Protein AF-A0A2P6SQ62-F1 (afdb_monomer)

InterPro domains:
  IPR000235 Small ribosomal subunit protein uS7 [PTHR11205] (3-68)
  IPR023798 Small ribosomal subunit protein uS7 domain [PF00177] (3-58)
  IPR036823 Small ribosomal subunit protein uS7 domain superfamily [G3DSA:1.10.455.10] (1-73)
  IPR036823 Small ribosomal subunit protein uS7 domain superfamily [SSF47973] (3-63)

Secondary structure (DSSP, 8-state):
-HHHHHHTT-SGGGTT-HHHHHHHHHHHHHHHHHHH-S-HHHHHHHHHHHTS-SEEEEEEEETTEEEEEEEE-----

Structure (mmCIF, N/CA/C/O backbone):
data_AF-A0A2P6SQ62-F1
#
_entry.id   AF-A0A2P6SQ62-F1
#
loop_
_atom_site.group_PDB
_atom_site.id
_atom_site.type_symbol
_atom_site.label_atom_id
_atom_site.label_alt_id
_atom_site.label_comp_id
_atom_site.label_asym_id
_atom_site.label_entity_id
_atom_site.label_seq_id
_atom_site.pdbx_PDB_ins_code
_atom_site.Cartn_x
_atom_site.Cartn_y
_atom_site.Cartn_z
_atom_site.occupancy
_atom_site.B_iso_or_equiv
_atom_site.auth_seq_id
_atom_site.auth_comp_id
_atom_site.auth_asym_id
_atom_site.auth_atom_id
_atom_site.pdbx_PDB_model_num
ATOM 1 N N . MET A 1 1 ? -2.599 -8.613 4.426 1.00 72.75 1 MET A N 1
ATOM 2 C CA . MET A 1 1 ? -2.134 -7.868 5.626 1.00 72.75 1 MET A CA 1
ATOM 3 C C . MET A 1 1 ? -0.625 -7.906 5.864 1.00 72.75 1 MET A C 1
ATOM 5 O O . MET A 1 1 ? -0.026 -6.841 5.889 1.00 72.75 1 MET A O 1
ATOM 9 N N . LEU A 1 2 ? 0.023 -9.073 5.994 1.00 79.88 2 LEU A N 1
ATOM 10 C CA . LEU A 1 2 ? 1.477 -9.146 6.251 1.00 79.88 2 LEU A CA 1
ATOM 11 C C . LEU A 1 2 ? 2.324 -8.382 5.208 1.00 79.88 2 LEU A C 1
ATOM 13 O O . LEU A 1 2 ? 3.265 -7.680 5.569 1.00 79.88 2 LEU A O 1
ATOM 17 N N . ARG A 1 3 ? 1.943 -8.466 3.925 1.00 83.44 3 ARG A N 1
ATOM 18 C CA . ARG A 1 3 ? 2.585 -7.720 2.829 1.00 83.44 3 ARG A CA 1
ATOM 19 C C . ARG A 1 3 ? 2.452 -6.197 2.988 1.00 83.44 3 ARG A C 1
ATOM 21 O O . ARG A 1 3 ? 3.437 -5.493 2.813 1.00 83.44 3 ARG A O 1
ATOM 28 N N . LEU A 1 4 ? 1.286 -5.707 3.419 1.00 82.94 4 LEU A N 1
ATOM 29 C CA . LEU A 1 4 ? 1.023 -4.279 3.645 1.00 82.94 4 LEU A CA 1
ATOM 30 C C . LEU A 1 4 ? 1.909 -3.704 4.762 1.00 82.94 4 LEU A C 1
ATOM 32 O O . LEU A 1 4 ? 2.458 -2.613 4.630 1.00 82.94 4 LEU A O 1
ATOM 36 N N . THR A 1 5 ? 2.099 -4.458 5.851 1.00 83.31 5 THR A N 1
ATOM 37 C CA . THR A 1 5 ? 2.991 -4.053 6.951 1.00 83.31 5 THR A CA 1
ATOM 38 C C . THR A 1 5 ? 4.436 -3.888 6.482 1.00 83.31 5 THR A C 1
ATOM 40 O O . THR A 1 5 ? 5.103 -2.945 6.901 1.00 83.31 5 THR A O 1
ATOM 43 N N . ASN A 1 6 ? 4.908 -4.770 5.596 1.00 85.44 6 ASN A N 1
ATOM 44 C CA . ASN A 1 6 ? 6.267 -4.701 5.060 1.00 85.44 6 ASN A CA 1
ATOM 45 C C . ASN A 1 6 ? 6.456 -3.481 4.142 1.00 85.44 6 ASN A C 1
ATOM 47 O O . ASN A 1 6 ? 7.465 -2.787 4.263 1.00 85.44 6 ASN A O 1
ATOM 51 N N . SER A 1 7 ? 5.470 -3.164 3.296 1.00 84.19 7 SER A N 1
ATOM 52 C CA . SER A 1 7 ? 5.519 -1.988 2.413 1.00 84.19 7 SER A CA 1
ATOM 53 C C . SER A 1 7 ? 5.529 -0.654 3.180 1.00 84.19 7 SER A C 1
ATOM 55 O O . SER A 1 7 ? 6.182 0.300 2.770 1.00 84.19 7 SER A O 1
ATOM 57 N N . LEU A 1 8 ? 4.891 -0.581 4.353 1.00 85.50 8 LEU A N 1
ATOM 58 C CA . LEU A 1 8 ? 4.893 0.618 5.212 1.00 85.50 8 LEU A CA 1
ATOM 59 C C . LEU A 1 8 ? 6.275 0.964 5.810 1.00 85.50 8 LEU A C 1
ATOM 61 O O . LEU A 1 8 ? 6.505 2.083 6.275 1.00 85.50 8 LEU A O 1
ATOM 65 N N . MET A 1 9 ? 7.213 0.015 5.807 1.00 88.62 9 MET A N 1
ATOM 66 C CA . MET A 1 9 ? 8.515 0.131 6.473 1.00 88.62 9 MET A CA 1
ATOM 67 C C . MET A 1 9 ? 9.682 0.445 5.517 1.00 88.62 9 MET A 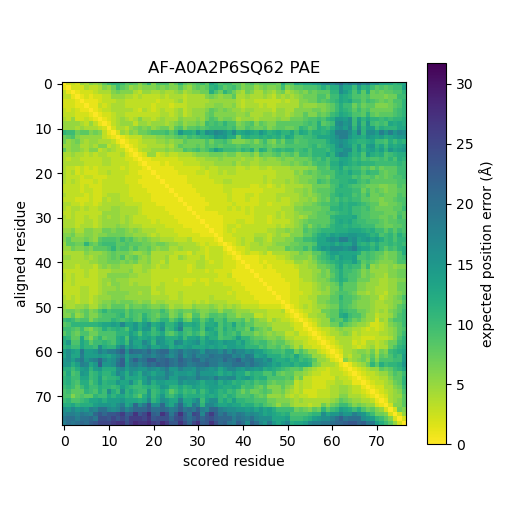C 1
ATOM 69 O O . MET A 1 9 ? 10.836 0.363 5.930 1.00 88.62 9 MET A O 1
ATOM 73 N N . MET A 1 10 ? 9.406 0.823 4.262 1.00 82.38 10 MET A N 1
ATOM 74 C CA . MET A 1 10 ? 10.410 0.918 3.187 1.00 82.38 10 MET A CA 1
ATOM 75 C C . MET A 1 10 ? 11.477 2.014 3.354 1.00 82.38 10 MET A C 1
ATOM 77 O O . MET A 1 10 ? 12.575 1.878 2.822 1.00 82.38 10 MET A O 1
ATOM 81 N N . HIS A 1 11 ? 11.200 3.095 4.089 1.00 83.25 11 HIS A N 1
ATOM 82 C CA . HIS A 1 11 ? 12.171 4.181 4.266 1.00 83.25 11 HIS A CA 1
ATOM 83 C C . HIS A 1 11 ? 13.075 3.926 5.481 1.00 83.25 11 HIS A C 1
ATOM 85 O O . HIS A 1 11 ? 12.621 3.458 6.523 1.00 83.25 11 HIS A O 1
ATOM 91 N N . GLY A 1 12 ? 14.367 4.264 5.378 1.00 81.44 12 GLY A N 1
ATOM 92 C CA . GLY A 1 12 ? 15.395 3.879 6.360 1.00 81.44 12 GLY A CA 1
ATOM 93 C C . GLY A 1 12 ? 15.093 4.235 7.827 1.00 81.44 12 GLY A C 1
ATOM 94 O O . GLY A 1 12 ? 15.456 3.481 8.725 1.00 81.44 12 GLY A O 1
ATOM 95 N N . ARG A 1 13 ? 14.356 5.325 8.092 1.00 84.12 13 ARG A N 1
ATOM 96 C CA . ARG A 1 13 ? 13.924 5.736 9.450 1.00 84.12 13 ARG A CA 1
ATOM 97 C C . ARG A 1 13 ? 12.804 4.864 10.042 1.00 84.12 13 ARG A C 1
ATOM 99 O O . ARG A 1 13 ? 12.545 4.905 11.250 1.00 84.12 13 ARG A O 1
ATOM 106 N N . ASN A 1 14 ? 12.131 4.104 9.191 1.00 83.62 14 ASN A N 1
ATOM 107 C CA . ASN A 1 14 ? 10.949 3.286 9.444 1.00 83.62 14 ASN A CA 1
ATOM 108 C C . ASN A 1 14 ? 11.338 1.808 9.579 1.00 83.62 14 ASN A C 1
ATOM 110 O O . ASN A 1 14 ? 10.520 0.978 9.982 1.00 83.62 14 ASN A O 1
ATOM 114 N N . ASN A 1 15 ? 12.580 1.478 9.217 1.00 81.56 15 ASN A N 1
ATOM 115 C CA . ASN A 1 15 ? 13.031 0.109 9.114 1.00 81.56 15 ASN A CA 1
ATOM 116 C C . ASN A 1 15 ? 12.959 -0.589 10.483 1.00 81.56 15 ASN A C 1
ATOM 118 O O . ASN A 1 15 ? 13.239 0.006 11.525 1.00 81.56 15 ASN A O 1
ATOM 122 N N . ARG A 1 16 ? 12.546 -1.859 10.480 1.00 79.31 16 ARG A N 1
ATOM 123 C CA . ARG A 1 16 ? 12.312 -2.701 11.674 1.00 79.31 16 ARG A CA 1
ATOM 124 C C . ARG A 1 16 ? 11.246 -2.214 12.679 1.00 79.31 16 ARG A C 1
ATOM 126 O O . ARG A 1 16 ? 11.002 -2.896 13.671 1.00 79.31 16 ARG A O 1
ATOM 133 N N . LYS A 1 17 ? 10.503 -1.134 12.412 1.00 88.31 17 LYS A N 1
ATOM 134 C CA . LYS A 1 17 ? 9.383 -0.661 13.256 1.00 88.31 17 LYS A CA 1
ATOM 135 C C . LYS A 1 17 ? 8.043 -1.360 12.963 1.00 88.31 17 LYS A C 1
ATOM 137 O O . LYS A 1 17 ? 7.029 -0.708 12.714 1.00 88.31 17 LYS A O 1
ATOM 142 N N . LYS A 1 18 ? 8.006 -2.696 13.059 1.00 86.06 18 LYS A N 1
ATOM 143 C CA . LYS A 1 18 ? 6.801 -3.504 12.765 1.00 86.06 18 LYS A CA 1
ATOM 144 C C . LYS A 1 18 ? 5.608 -3.149 13.658 1.00 86.06 18 LYS A C 1
ATOM 146 O O . LYS A 1 18 ? 4.483 -3.048 13.183 1.00 86.06 18 LYS A O 1
ATOM 151 N N . LEU A 1 19 ? 5.860 -2.899 14.941 1.00 89.44 19 LEU A N 1
ATOM 152 C CA . LEU A 1 19 ? 4.823 -2.567 15.924 1.00 89.44 19 LEU A CA 1
ATOM 153 C C . LEU A 1 19 ? 4.137 -1.226 15.613 1.00 89.44 19 LEU A C 1
ATOM 155 O O . LEU A 1 19 ? 2.930 -1.089 15.786 1.00 89.44 19 LEU A O 1
ATOM 159 N N . MET A 1 20 ? 4.892 -0.254 15.092 1.00 88.56 20 MET A N 1
ATOM 160 C CA . MET A 1 20 ? 4.348 1.030 14.646 1.00 88.56 20 MET A CA 1
ATOM 161 C C . MET A 1 20 ? 3.486 0.857 13.391 1.00 88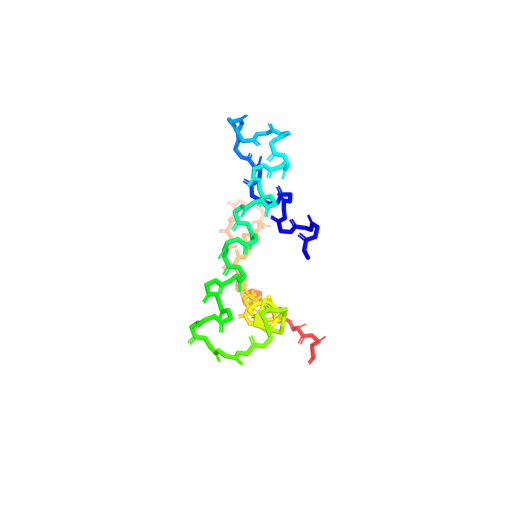.56 20 MET A C 1
ATOM 163 O O . MET A 1 20 ? 2.367 1.358 13.351 1.00 88.56 20 MET A O 1
ATOM 167 N N . ALA A 1 21 ? 3.964 0.090 12.406 1.00 88.12 21 ALA A N 1
ATOM 168 C CA . ALA A 1 21 ? 3.219 -0.183 11.178 1.00 88.12 21 ALA A CA 1
ATOM 169 C C . ALA A 1 21 ? 1.891 -0.917 11.448 1.00 88.12 21 ALA A C 1
ATOM 171 O O . ALA A 1 21 ? 0.857 -0.534 10.909 1.00 88.12 21 ALA A O 1
ATOM 172 N N . VAL A 1 22 ? 1.882 -1.911 12.345 1.00 91.69 22 VAL A N 1
ATOM 173 C CA . VAL A 1 22 ? 0.648 -2.615 12.746 1.00 91.69 22 VAL A CA 1
ATOM 174 C C . VAL A 1 22 ? -0.351 -1.666 13.416 1.00 91.69 22 VAL A C 1
ATOM 176 O O . VAL A 1 22 ? -1.548 -1.749 13.147 1.00 91.69 22 VAL A O 1
ATOM 179 N N . ARG A 1 23 ? 0.118 -0.725 14.248 1.00 92.75 23 ARG A N 1
ATOM 180 C CA . ARG A 1 23 ? -0.757 0.278 14.880 1.00 92.75 23 ARG A CA 1
ATOM 181 C C . ARG A 1 23 ? -1.395 1.211 13.852 1.00 92.75 23 ARG A C 1
ATOM 183 O O . ARG A 1 23 ? -2.590 1.460 13.958 1.00 92.75 23 ARG A O 1
ATOM 190 N N . ILE A 1 24 ? -0.631 1.677 12.861 1.00 91.56 24 ILE A N 1
ATOM 191 C CA . ILE A 1 24 ? -1.142 2.530 11.773 1.00 91.56 24 ILE A CA 1
ATOM 192 C C . ILE A 1 24 ? -2.238 1.796 10.992 1.00 91.56 24 ILE A C 1
ATOM 194 O O . ILE A 1 24 ? -3.321 2.337 10.799 1.00 91.56 24 ILE A O 1
ATOM 198 N N . ILE A 1 25 ? -1.986 0.540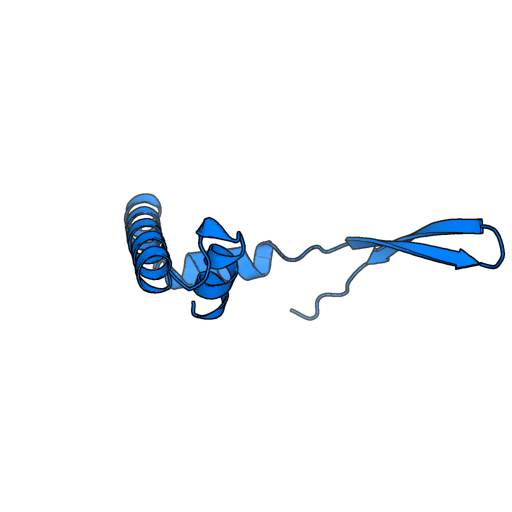 10.615 1.00 90.69 25 ILE A N 1
ATOM 199 C CA . ILE A 1 25 ? -2.953 -0.284 9.877 1.00 90.69 25 ILE A CA 1
ATOM 200 C C . ILE A 1 25 ? -4.232 -0.505 10.692 1.00 90.69 25 ILE A C 1
ATOM 202 O O . ILE A 1 25 ? -5.326 -0.399 10.148 1.00 90.69 25 ILE A O 1
ATOM 206 N N . ARG A 1 26 ? -4.116 -0.774 11.998 1.00 91.12 26 ARG A N 1
ATOM 207 C CA . ARG A 1 26 ? -5.280 -0.956 12.875 1.00 91.12 26 ARG A CA 1
ATOM 208 C C . ARG A 1 26 ? -6.175 0.287 12.899 1.00 91.12 26 ARG A C 1
ATOM 210 O O . ARG A 1 26 ? -7.382 0.150 12.765 1.00 91.12 26 ARG A O 1
ATOM 217 N N . HIS A 1 27 ? -5.585 1.475 13.027 1.00 93.56 27 HIS A N 1
ATOM 218 C CA . HIS A 1 27 ? -6.345 2.726 13.010 1.00 93.56 27 HIS A CA 1
ATOM 219 C C . HIS A 1 27 ? -6.972 3.009 11.639 1.00 93.56 27 HIS A C 1
ATOM 221 O O . HIS A 1 27 ? -8.107 3.464 11.575 1.00 93.56 27 HIS A O 1
ATOM 227 N N . ALA A 1 28 ? -6.278 2.688 10.545 1.00 91.12 28 ALA A N 1
ATOM 228 C CA . ALA A 1 28 ? -6.834 2.826 9.201 1.00 91.12 28 ALA A CA 1
ATOM 229 C C . ALA A 1 28 ? -8.059 1.917 8.981 1.00 91.12 28 ALA A C 1
ATOM 231 O O . ALA A 1 28 ? -9.076 2.387 8.486 1.00 91.12 28 ALA A O 1
ATOM 232 N N . LEU A 1 29 ? -7.995 0.650 9.409 1.00 91.12 29 LEU A N 1
ATOM 233 C CA . LEU A 1 29 ? -9.117 -0.298 9.317 1.00 91.12 29 LEU A CA 1
ATOM 234 C C . LEU A 1 29 ? -10.345 0.155 10.115 1.00 91.12 29 LEU A C 1
ATOM 236 O O . LEU A 1 29 ? -11.474 -0.030 9.670 1.00 91.12 29 LEU A O 1
ATOM 240 N N . GLU A 1 30 ? -10.118 0.739 11.290 1.00 92.50 30 GLU A N 1
ATOM 241 C CA . GLU A 1 30 ? -11.173 1.275 12.151 1.00 92.50 30 GLU A CA 1
ATOM 242 C C . GLU A 1 30 ? -11.879 2.462 11.479 1.00 92.50 30 GLU A C 1
ATOM 244 O O . GLU A 1 30 ? -13.106 2.507 11.437 1.00 92.50 30 GLU A O 1
ATOM 249 N N . ILE A 1 31 ? -11.115 3.358 10.844 1.00 93.62 31 ILE A N 1
ATOM 250 C CA . ILE A 1 31 ? -11.656 4.463 10.041 1.00 93.62 31 ILE A CA 1
ATOM 251 C C . ILE A 1 31 ? -12.439 3.934 8.831 1.00 93.62 31 ILE A C 1
ATOM 253 O O . ILE A 1 31 ? -13.542 4.402 8.575 1.00 93.62 31 ILE A O 1
ATOM 257 N N . THR A 1 32 ? -11.918 2.944 8.100 1.00 90.81 32 THR A N 1
ATOM 258 C CA . THR A 1 32 ? -12.618 2.356 6.944 1.00 90.81 32 THR A CA 1
ATOM 259 C C . THR A 1 32 ? -13.966 1.758 7.341 1.00 90.81 32 T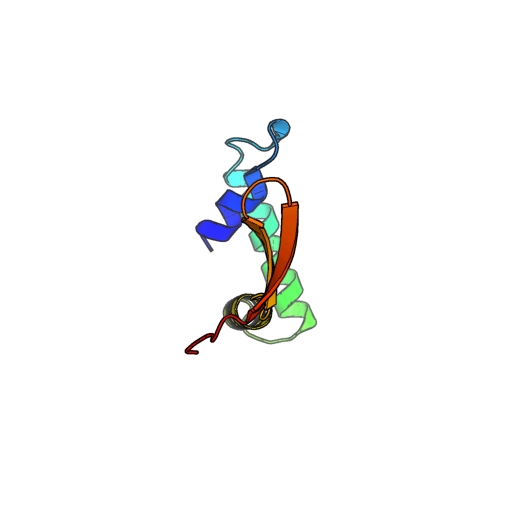HR A C 1
ATOM 261 O O . THR A 1 32 ? -14.958 2.003 6.656 1.00 90.81 32 THR A O 1
ATOM 264 N N . ASN A 1 33 ? -14.022 1.033 8.460 1.00 92.31 33 ASN A N 1
ATOM 265 C CA . ASN A 1 33 ? -15.267 0.461 8.968 1.00 92.31 33 ASN A CA 1
ATOM 266 C C . ASN A 1 33 ? -16.278 1.553 9.353 1.00 92.31 33 ASN A C 1
ATOM 268 O O . ASN A 1 33 ? -17.449 1.430 9.030 1.00 92.31 33 ASN A O 1
ATOM 272 N N . LEU A 1 34 ? -15.824 2.638 9.989 1.00 93.19 34 LEU A N 1
ATOM 273 C CA . LEU A 1 34 ? -16.686 3.766 10.364 1.00 93.19 34 LEU A CA 1
ATOM 274 C C . LEU A 1 34 ? -17.182 4.591 9.167 1.00 93.19 34 LEU A C 1
ATOM 276 O O . LEU A 1 34 ? -18.228 5.220 9.258 1.00 93.19 34 LEU A O 1
ATOM 280 N N . LEU A 1 35 ? -16.416 4.647 8.075 1.00 93.12 35 LEU A N 1
ATOM 281 C 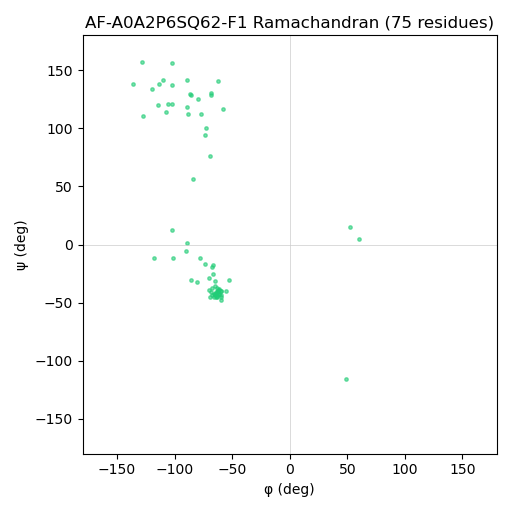CA . LEU A 1 35 ? -16.766 5.439 6.891 1.00 93.12 35 LEU A CA 1
ATOM 282 C C . LEU A 1 35 ? -17.674 4.698 5.907 1.00 93.12 35 LEU A C 1
ATOM 284 O O . LEU A 1 35 ? -18.414 5.345 5.172 1.0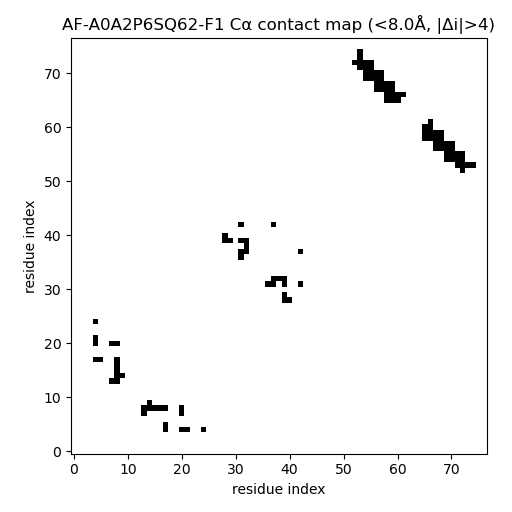0 93.12 35 LEU A O 1
ATOM 288 N N . THR A 1 36 ? -17.554 3.372 5.826 1.00 88.75 36 THR A N 1
ATOM 289 C CA . THR A 1 36 ? -18.225 2.568 4.790 1.00 88.75 36 THR A CA 1
ATOM 290 C C . THR A 1 36 ? -19.228 1.563 5.342 1.00 88.75 36 THR A C 1
ATOM 292 O O . THR A 1 36 ? -19.959 0.982 4.548 1.00 88.75 36 THR A O 1
ATOM 295 N N . ASP A 1 37 ? -19.251 1.325 6.661 1.00 90.25 37 ASP A N 1
ATOM 296 C CA . ASP A 1 37 ? -20.058 0.289 7.336 1.00 90.25 37 ASP A CA 1
ATOM 297 C C . ASP A 1 37 ? -19.885 -1.132 6.748 1.00 90.25 37 ASP A C 1
ATOM 299 O O . ASP A 1 37 ? -20.659 -2.051 7.018 1.00 90.25 37 ASP A O 1
ATOM 303 N N . LEU A 1 38 ? -18.837 -1.334 5.945 1.00 89.06 38 LEU A N 1
ATOM 304 C CA . LEU A 1 38 ? -18.483 -2.589 5.295 1.00 89.06 38 LEU A CA 1
ATOM 305 C C . LEU A 1 38 ? -17.329 -3.258 6.035 1.00 89.06 38 LEU A C 1
ATOM 307 O O . LEU A 1 38 ? -16.496 -2.603 6.662 1.00 89.06 38 LEU A O 1
ATOM 311 N N . ASN A 1 39 ? -17.224 -4.582 5.883 1.00 91.00 39 ASN A N 1
ATOM 312 C CA . ASN A 1 39 ? -16.083 -5.317 6.414 1.00 91.00 39 ASN A CA 1
ATOM 313 C C . ASN A 1 39 ? -14.780 -4.748 5.812 1.00 91.00 39 ASN A C 1
ATOM 315 O O . ASN A 1 39 ? -14.559 -4.875 4.603 1.00 91.00 39 ASN A O 1
ATOM 319 N N . PRO A 1 40 ? -13.876 -4.179 6.627 1.00 88.19 40 PRO A N 1
ATOM 320 C CA . PRO A 1 40 ? -12.704 -3.471 6.125 1.00 88.19 40 PRO A CA 1
ATOM 321 C C . PRO A 1 40 ? -11.702 -4.402 5.425 1.00 88.19 40 PRO A C 1
ATOM 323 O O . PRO A 1 40 ? -10.894 -3.946 4.619 1.00 88.19 40 PRO A O 1
ATOM 326 N N . ILE A 1 41 ? -11.762 -5.718 5.674 1.00 88.69 41 ILE A N 1
ATOM 327 C CA . ILE A 1 41 ? -10.974 -6.704 4.918 1.00 88.69 41 ILE A CA 1
ATOM 328 C C . ILE A 1 41 ? -11.439 -6.750 3.461 1.00 88.69 41 ILE A C 1
ATOM 330 O O . ILE A 1 41 ? -10.602 -6.778 2.564 1.00 88.69 41 ILE A O 1
ATOM 334 N N . HIS A 1 42 ? -12.752 -6.726 3.229 1.00 89.81 42 HIS A N 1
ATOM 335 C CA . HIS A 1 42 ? -13.324 -6.759 1.886 1.00 89.81 42 HIS A CA 1
ATOM 336 C C . HIS A 1 42 ? -12.946 -5.501 1.100 1.00 89.81 42 HIS A C 1
ATOM 338 O O . HIS A 1 42 ? -12.49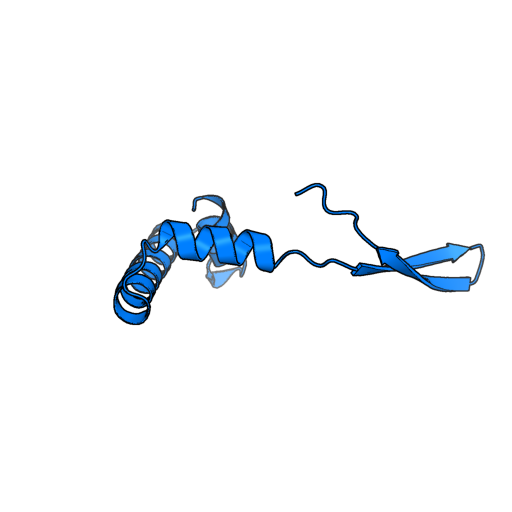2 -5.606 -0.031 1.00 89.81 42 HIS A O 1
ATOM 344 N N . VAL A 1 43 ? -13.019 -4.330 1.742 1.00 90.75 43 VAL A N 1
ATOM 345 C CA . VAL A 1 43 ? -12.628 -3.047 1.133 1.00 90.75 43 VAL A CA 1
ATOM 346 C C . VAL A 1 43 ? -11.159 -3.050 0.697 1.00 90.75 43 VAL A C 1
ATOM 348 O O . VAL A 1 43 ? -10.829 -2.559 -0.375 1.00 90.75 43 VAL A O 1
ATOM 351 N N . ILE A 1 44 ? -10.262 -3.629 1.501 1.00 88.94 44 ILE A N 1
ATOM 352 C CA . ILE A 1 44 ? -8.839 -3.716 1.142 1.00 88.94 44 ILE A CA 1
ATOM 353 C C . ILE A 1 44 ? -8.597 -4.696 -0.006 1.00 88.94 44 ILE A C 1
ATOM 355 O O . ILE A 1 44 ? -7.740 -4.431 -0.842 1.00 88.94 44 ILE A O 1
ATOM 359 N N . VAL A 1 45 ? -9.304 -5.827 -0.036 1.00 89.94 45 VAL A N 1
ATOM 360 C CA . VAL A 1 45 ? -9.173 -6.804 -1.127 1.00 89.94 45 VAL A CA 1
ATOM 361 C C . VAL A 1 45 ? -9.672 -6.203 -2.437 1.00 89.94 45 VAL A C 1
ATOM 363 O O . VAL A 1 45 ? -8.973 -6.283 -3.439 1.00 89.94 45 VAL A O 1
ATOM 366 N N . ASP A 1 46 ? -10.825 -5.541 -2.412 1.00 90.56 46 ASP A N 1
ATOM 367 C CA . ASP A 1 46 ? -11.382 -4.863 -3.582 1.00 90.56 46 ASP A CA 1
ATOM 368 C C . ASP A 1 46 ? -10.461 -3.731 -4.073 1.00 90.56 46 ASP A C 1
ATOM 370 O O . ASP A 1 46 ? -10.198 -3.593 -5.266 1.00 90.56 46 ASP A O 1
ATOM 374 N N . ALA A 1 47 ? -9.860 -2.973 -3.151 1.00 88.75 47 ALA A N 1
ATOM 375 C CA . ALA A 1 47 ? -8.857 -1.969 -3.500 1.00 88.75 47 ALA A CA 1
ATOM 376 C C . ALA A 1 47 ? -7.593 -2.572 -4.147 1.00 88.75 47 ALA A C 1
ATOM 378 O O . ALA A 1 47 ? -7.034 -1.958 -5.051 1.00 88.75 47 ALA A O 1
ATOM 379 N N . ASP A 1 48 ? -7.136 -3.750 -3.708 1.00 89.25 48 ASP A N 1
ATOM 380 C CA . ASP A 1 48 ? -5.968 -4.437 -4.288 1.00 89.25 48 ASP A CA 1
ATOM 381 C C . ASP A 1 48 ? -6.256 -4.910 -5.722 1.00 89.25 48 ASP A C 1
ATOM 383 O O . ASP A 1 48 ? -5.443 -4.685 -6.617 1.00 89.25 48 ASP A O 1
ATOM 387 N N . VAL A 1 49 ? -7.444 -5.482 -5.959 1.00 89.44 49 VAL A N 1
ATOM 388 C CA . VAL A 1 49 ? -7.888 -5.935 -7.290 1.00 89.44 49 VAL A CA 1
ATOM 389 C C . VAL A 1 49 ? -8.016 -4.758 -8.259 1.00 89.44 49 VAL A C 1
ATOM 391 O O . VAL A 1 49 ? -7.507 -4.815 -9.376 1.00 89.44 49 VAL A O 1
ATOM 394 N N . ASN A 1 50 ? -8.627 -3.658 -7.816 1.00 88.50 50 ASN A N 1
ATOM 395 C CA . ASN A 1 50 ? -8.861 -2.484 -8.658 1.00 88.50 50 ASN A CA 1
ATOM 396 C C . ASN A 1 50 ? -7.612 -1.602 -8.854 1.00 88.50 50 ASN A C 1
ATOM 398 O O . ASN A 1 50 ? -7.624 -0.702 -9.691 1.00 88.50 50 ASN A O 1
ATOM 402 N N . SER A 1 51 ? -6.533 -1.827 -8.095 1.00 87.75 51 SER A N 1
ATOM 403 C CA . SER A 1 51 ? -5.301 -1.029 -8.180 1.00 87.75 51 SER A CA 1
ATOM 404 C C . SER A 1 51 ? -4.282 -1.566 -9.194 1.00 87.75 51 SER A C 1
ATOM 406 O O . SER A 1 51 ? -3.241 -0.929 -9.393 1.00 87.75 51 SER A O 1
ATOM 408 N N . ALA A 1 52 ? -4.522 -2.724 -9.813 1.00 86.50 52 ALA A N 1
ATOM 409 C CA . ALA A 1 52 ? -3.579 -3.311 -10.759 1.00 86.50 52 ALA A CA 1
ATOM 410 C C . ALA A 1 52 ? -3.488 -2.471 -12.056 1.00 86.50 52 ALA A C 1
ATOM 412 O O . ALA A 1 52 ? -4.521 -2.142 -12.643 1.00 86.50 52 ALA A O 1
ATOM 413 N N 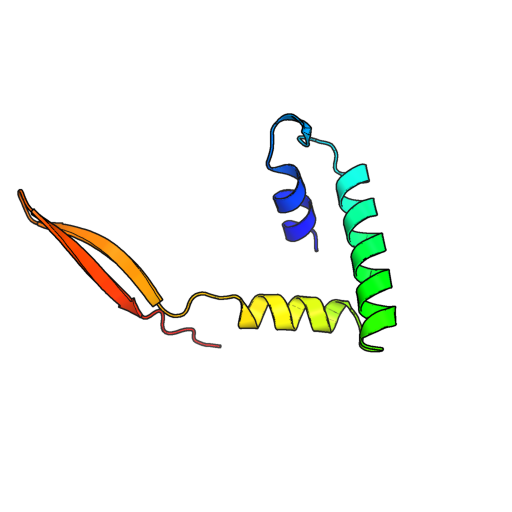. PRO A 1 53 ? -2.278 -2.110 -12.530 1.00 84.38 53 PRO A N 1
ATOM 414 C CA . PRO A 1 53 ? -2.123 -1.397 -13.793 1.00 84.38 53 PRO A CA 1
ATOM 415 C C . PRO A 1 53 ? -2.488 -2.313 -14.966 1.00 84.38 53 PRO A C 1
ATOM 417 O O . PRO A 1 53 ? -1.973 -3.423 -15.073 1.00 84.38 53 PRO A O 1
ATOM 420 N N . HIS A 1 54 ? -3.365 -1.837 -15.851 1.00 81.94 54 HIS A N 1
ATOM 421 C CA . HIS A 1 54 ? -3.768 -2.597 -17.037 1.00 81.94 54 HIS A CA 1
ATOM 422 C C . HIS A 1 54 ? -2.743 -2.501 -18.170 1.00 81.94 54 HIS A C 1
ATOM 424 O O . HIS A 1 54 ? -2.546 -3.447 -18.926 1.00 81.94 54 HIS A O 1
ATOM 430 N N . GLU A 1 55 ? -2.067 -1.360 -18.272 1.00 85.62 55 GLU A N 1
ATOM 431 C CA . GLU A 1 55 ? -1.077 -1.102 -19.308 1.00 85.62 55 GLU A CA 1
ATOM 432 C C . GLU A 1 55 ? 0.148 -0.441 -18.690 1.00 85.62 55 GLU A C 1
ATOM 434 O O . GLU A 1 55 ? 0.035 0.463 -17.855 1.00 85.62 55 GLU A O 1
ATOM 439 N N . ASP A 1 56 ? 1.326 -0.878 -19.118 1.00 86.88 56 ASP A N 1
ATOM 440 C CA . ASP A 1 56 ? 2.589 -0.226 -18.818 1.00 86.88 56 ASP A CA 1
ATOM 441 C C . ASP A 1 56 ? 3.391 0.016 -20.102 1.00 86.88 56 ASP A C 1
ATOM 443 O O . ASP A 1 56 ? 3.179 -0.589 -21.155 1.00 86.88 56 ASP A O 1
ATOM 447 N N . ALA A 1 57 ? 4.296 0.989 -20.035 1.00 88.06 57 ALA A N 1
ATOM 448 C CA . ALA A 1 57 ? 5.148 1.345 -21.156 1.00 88.06 57 ALA A CA 1
ATOM 449 C C . ALA A 1 57 ? 6.571 0.873 -20.871 1.00 88.06 57 ALA A C 1
ATOM 451 O O . ALA A 1 57 ? 7.244 1.410 -19.986 1.00 88.06 57 ALA A O 1
ATOM 452 N N . VAL A 1 58 ? 7.051 -0.088 -21.657 1.00 85.81 58 VAL A N 1
ATOM 453 C CA . VAL A 1 58 ? 8.413 -0.610 -21.529 1.00 85.81 58 VAL A CA 1
ATOM 454 C C . VAL A 1 58 ? 9.294 -0.018 -22.622 1.00 85.81 58 VAL A C 1
ATOM 456 O O . VAL A 1 58 ? 8.901 0.114 -23.783 1.00 85.81 58 VAL A O 1
ATOM 459 N N . GLY A 1 59 ? 10.507 0.376 -22.236 1.00 87.06 59 GLY A N 1
ATOM 460 C CA . GLY A 1 59 ? 11.551 0.747 -23.181 1.00 87.06 59 GLY A CA 1
ATOM 461 C C . GLY A 1 59 ? 12.165 -0.507 -23.788 1.00 87.06 59 GLY A C 1
ATOM 462 O O . GLY A 1 59 ? 12.841 -1.256 -23.086 1.00 87.06 59 GLY A O 1
ATOM 463 N N . ILE A 1 60 ? 11.956 -0.724 -25.084 1.00 86.81 60 ILE A N 1
ATOM 464 C CA . ILE A 1 60 ? 12.592 -1.807 -25.832 1.00 86.81 60 ILE A CA 1
ATOM 465 C C . ILE A 1 60 ? 13.737 -1.202 -26.644 1.00 86.81 60 ILE A C 1
ATOM 467 O O . ILE A 1 60 ? 13.542 -0.289 -27.450 1.00 86.81 60 ILE A O 1
ATOM 471 N N . GLY A 1 61 ? 14.950 -1.690 -26.387 1.00 86.75 61 GLY A N 1
ATOM 472 C CA . GLY A 1 61 ? 16.140 -1.313 -27.139 1.00 86.75 61 GLY A CA 1
ATOM 473 C C . GLY A 1 61 ? 16.285 -2.170 -28.391 1.00 86.75 61 GLY A C 1
ATOM 474 O O . GLY A 1 61 ? 16.278 -3.397 -28.303 1.00 86.75 61 GLY A O 1
ATOM 475 N N . CYS A 1 62 ? 16.458 -1.532 -29.547 1.00 82.06 62 CYS A N 1
ATOM 476 C CA . CYS A 1 62 ? 16.890 -2.202 -30.768 1.00 82.06 62 CYS A CA 1
ATOM 477 C C . CYS A 1 62 ? 18.105 -1.453 -31.329 1.00 82.06 62 CYS A C 1
ATOM 479 O O . CYS A 1 62 ? 17.996 -0.304 -31.761 1.00 82.06 62 CYS A O 1
ATOM 481 N N . ALA A 1 63 ? 19.280 -2.089 -31.264 1.00 87.38 63 ALA A N 1
ATOM 482 C CA . ALA A 1 63 ? 20.570 -1.462 -31.554 1.00 87.38 63 ALA A CA 1
ATOM 483 C C . ALA A 1 63 ? 20.748 -0.119 -30.807 1.00 87.38 63 ALA A C 1
ATOM 485 O O . ALA A 1 63 ? 20.779 -0.100 -29.578 1.00 87.38 63 ALA A O 1
ATOM 486 N N . SER A 1 64 ? 20.857 0.994 -31.534 1.00 88.19 64 SER A N 1
ATOM 487 C CA . SER A 1 64 ? 21.144 2.334 -30.999 1.00 88.19 64 SER A CA 1
ATOM 488 C C . SER A 1 64 ? 19.898 3.140 -30.603 1.00 88.19 64 SER A C 1
ATOM 490 O O . SER A 1 64 ? 20.030 4.302 -30.224 1.00 88.19 64 SER A O 1
ATOM 492 N N . VAL A 1 65 ? 18.693 2.575 -30.737 1.00 84.81 65 VAL A N 1
ATOM 493 C CA . VAL A 1 65 ? 17.424 3.288 -30.523 1.00 84.81 65 VAL A CA 1
ATOM 494 C C . VAL A 1 65 ? 16.631 2.629 -29.398 1.00 84.81 65 VAL A C 1
ATOM 496 O O . VAL A 1 65 ? 16.467 1.409 -29.367 1.00 84.81 65 VAL A O 1
ATOM 499 N N . VAL A 1 66 ? 16.111 3.450 -28.482 1.00 85.94 66 VAL A N 1
ATOM 500 C CA . VAL A 1 66 ? 15.163 3.029 -27.442 1.00 85.94 66 VAL A CA 1
ATOM 501 C C . VAL A 1 66 ? 13.779 3.537 -27.821 1.00 85.94 66 VAL A C 1
ATOM 503 O O . VAL A 1 66 ? 13.579 4.743 -27.967 1.00 85.94 66 VAL A O 1
ATOM 506 N N . ILE A 1 67 ? 12.824 2.620 -27.968 1.00 88.19 67 ILE A N 1
ATOM 507 C CA . ILE A 1 67 ? 11.425 2.932 -28.277 1.00 88.19 67 ILE A CA 1
ATOM 508 C C . ILE A 1 67 ? 10.573 2.541 -27.073 1.00 88.19 67 ILE A C 1
ATOM 510 O O . ILE A 1 67 ? 10.793 1.496 -26.464 1.00 88.19 67 ILE A O 1
ATOM 514 N N . ARG A 1 68 ? 9.598 3.382 -26.716 1.00 90.19 68 ARG A N 1
ATOM 515 C CA . ARG A 1 68 ? 8.596 3.048 -25.700 1.00 90.19 68 ARG A CA 1
ATOM 516 C C . ARG A 1 68 ? 7.416 2.363 -26.385 1.00 90.19 68 ARG A C 1
ATOM 518 O O . ARG A 1 68 ? 6.787 2.977 -27.244 1.00 90.19 68 ARG A O 1
ATOM 525 N N . LEU A 1 69 ? 7.137 1.119 -26.013 1.00 85.81 69 LEU A N 1
ATOM 526 C CA . LEU A 1 69 ? 5.979 0.369 -26.497 1.00 85.81 69 LEU A CA 1
ATOM 527 C C . LEU A 1 69 ? 4.977 0.189 -25.355 1.00 85.81 69 LEU A C 1
ATOM 529 O O . LEU A 1 69 ? 5.381 -0.026 -24.213 1.00 85.81 69 LEU A O 1
ATOM 533 N N . TRP A 1 70 ? 3.690 0.287 -25.681 1.00 86.38 70 TRP A N 1
ATOM 534 C CA . TRP A 1 70 ? 2.600 -0.038 -24.766 1.00 86.38 70 TRP A CA 1
ATOM 535 C C . TRP A 1 70 ? 2.412 -1.546 -24.727 1.00 86.38 70 TRP A C 1
ATOM 537 O O . TRP A 1 70 ? 2.251 -2.180 -25.772 1.00 86.38 70 TRP A O 1
ATOM 547 N N . ILE A 1 71 ? 2.464 -2.109 -23.528 1.00 84.69 71 ILE A N 1
ATOM 548 C CA . ILE A 1 71 ? 2.198 -3.517 -23.283 1.00 84.69 71 ILE A CA 1
ATOM 549 C C . ILE A 1 71 ? 0.930 -3.572 -22.440 1.00 84.69 71 ILE A C 1
ATOM 551 O O . ILE A 1 71 ? 0.867 -3.003 -21.351 1.00 84.69 71 ILE A O 1
ATOM 555 N N . SER A 1 72 ? -0.097 -4.229 -22.969 1.00 85.12 72 SER A N 1
ATOM 556 C CA . SER A 1 72 ? -1.320 -4.499 -22.221 1.00 85.12 72 SER A CA 1
ATOM 557 C C . SER A 1 72 ? -1.130 -5.793 -21.432 1.00 85.12 72 SER A C 1
ATOM 559 O O . SER A 1 72 ? -0.730 -6.820 -21.987 1.00 85.12 72 SER A O 1
ATOM 561 N N . HIS A 1 73 ? -1.424 -5.753 -20.137 1.00 73.19 73 HIS A N 1
ATOM 562 C CA . HIS A 1 73 ? -1.461 -6.935 -19.286 1.00 73.19 73 HIS A CA 1
ATOM 563 C C . HIS A 1 73 ? -2.865 -7.523 -19.359 1.00 73.19 73 HIS A C 1
ATOM 565 O O . HIS A 1 73 ? -3.832 -6.912 -18.899 1.00 73.19 73 HIS A O 1
ATOM 571 N N . HIS A 1 74 ? -2.995 -8.706 -19.965 1.00 64.94 74 HIS A N 1
ATOM 572 C CA . HIS A 1 74 ? -4.234 -9.471 -19.866 1.00 64.94 74 HIS A CA 1
ATOM 573 C C . HIS A 1 74 ? -4.298 -10.056 -18.456 1.00 64.94 74 HIS A C 1
ATOM 575 O O . HIS A 1 74 ? -3.671 -11.071 -18.154 1.00 64.94 74 HIS A O 1
ATOM 581 N N . SER A 1 75 ? -4.969 -9.342 -17.559 1.00 59.38 75 SER A N 1
ATOM 582 C CA . SER A 1 75 ? -5.256 -9.837 -16.222 1.00 59.38 75 SER A CA 1
ATOM 583 C C . SER A 1 75 ? -6.340 -10.907 -16.346 1.00 59.38 75 SER A C 1
ATOM 585 O O . SER A 1 75 ? -7.510 -10.565 -16.492 1.00 59.38 75 SER A O 1
ATOM 587 N N . ASP A 1 76 ? -5.953 -12.184 -16.310 1.00 50.00 76 ASP A N 1
ATOM 588 C CA . ASP A 1 76 ? -6.876 -13.304 -16.089 1.00 50.00 76 ASP A CA 1
ATOM 589 C C . ASP A 1 76 ? -7.376 -13.237 -14.633 1.00 50.00 76 ASP A C 1
ATOM 591 O O . ASP A 1 76 ? -6.873 -13.937 -13.749 1.00 50.00 76 ASP A O 1
ATOM 595 N N . VAL A 1 77 ? -8.302 -12.319 -14.356 1.00 50.19 77 VAL A N 1
ATOM 596 C CA . VAL A 1 77 ? -9.098 -12.286 -13.119 1.00 50.19 77 VAL A CA 1
ATOM 597 C C . VAL A 1 77 ? -10.525 -12.716 -13.404 1.00 50.19 77 VAL A C 1
ATOM 599 O O . VAL A 1 77 ? -11.079 -12.290 -14.442 1.00 50.19 77 VAL A O 1
#

pLDDT: mean 85.55, std 8.11, range [50.0, 93.62]

Sequence (77 aa):
MLRLTNSLMMHGRNNRKKLMAVRIIRHALEITNLLTDLNPIHVIVDADVNSAPHEDAVGIGCASVVIRLWISHHSDV

Foldseek 3Di:
DVVQLVVVQPDPVSHPVSVVSVVVVVVVLVVVCVVPVDRSVVVVVVVVVVVDDQWDWDFDDDPPDTDTDIDGDPPPD

Organism: Rosa chinensis (NCBI:txid74649)

Radius of gyration: 18.51 Å; Cα contacts (8 Å, |Δi|>4): 57; chains: 1; bounding box: 41×19×48 Å

Nearest PDB structures (foldseek):
  8b2l-assembly1_d1  TM=9.118E-01  e=1.238E-06  Nicotiana tabacum
  8bn3-assembly1_S5  TM=9.475E-01  e=3.635E-06  Saccharomyces cerevisiae
  6fec-assembly1_U  TM=8.583E-01  e=3.889E-06  Homo sapiens
  3j0l-assembly1_T  TM=8.852E-01  e=5.372E-05  Oryctolagus cuniculus
  9e7f-assembly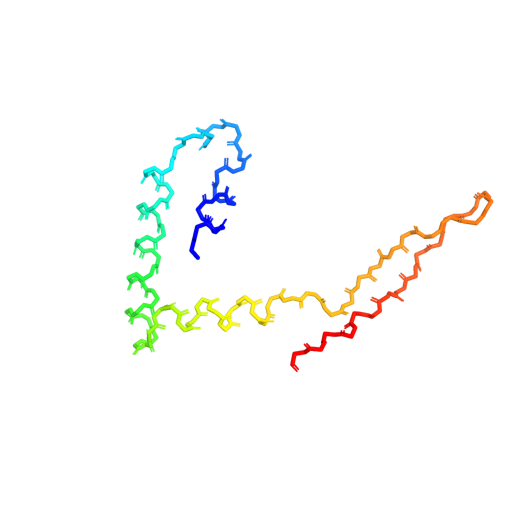1_BH  TM=9.040E-01  e=3.539E-04  Pyrobaculum calidifontis JCM 11548

Mean predicted aligned error: 7.45 Å

Solvent-accessible surface area (backbone atoms only — not comparable to full-atom values): 4799 Å² total; per-residue (Å²): 108,76,67,59,45,55,65,71,28,74,52,84,95,38,52,93,44,59,72,60,38,52,51,54,52,53,54,50,43,54,50,45,29,74,73,64,77,43,65,46,67,56,56,52,53,53,50,56,66,73,63,61,77,52,63,51,74,48,76,48,73,58,92,96,45,77,44,78,43,83,45,75,55,87,74,95,121